Protein AF-A0A3M1EMR1-F1 (afdb_monomer)

pLDDT: mean 83.31, std 15.78, range [45.84, 98.19]

Sequence (138 aa):
MLPVASPLGVLAQSEQTFDITLAELGYGEQTLRGPVAQTRYFFGLPAGWALQPDGTTFTLSVEYSVSGREGNIPALLEIILNGVTLQTESFETAGSRQIQVRLPVEDLYTIEDPYLNDLQI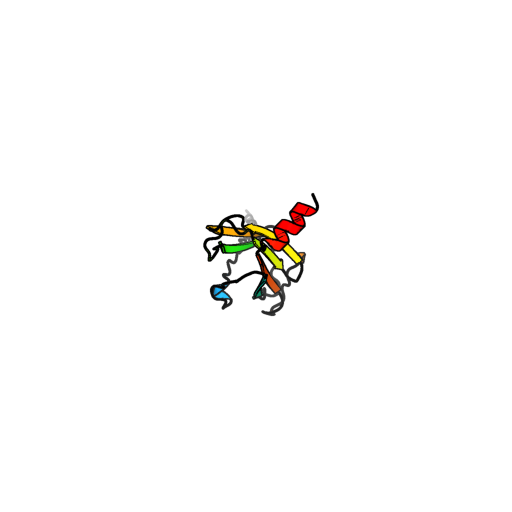NLVVSSDCEQAQLSALL

Secondary structure (DSSP, 8-state):
-PPPPPPPP------------TTTTT-------SSEEEEEEEE---TT----TTT-EEEEEEEE---SSS----EEEEEEETTEEEEEEEESS-EEEEEEEE--GGG---SS-TTSEEEEEEEEEPPHHHHHHHHTT-

Mean predicted aligned error: 9.8 Å

Structure (mmCIF, N/CA/C/O backbone):
data_AF-A0A3M1EMR1-F1
#
_entry.id   AF-A0A3M1EMR1-F1
#
loop_
_atom_site.group_PDB
_atom_site.id
_atom_site.type_symbol
_atom_site.label_atom_id
_atom_site.label_alt_id
_atom_site.label_comp_id
_atom_site.label_asym_id
_atom_site.label_entity_id
_atom_site.label_seq_id
_atom_site.pdbx_PDB_ins_code
_atom_site.Cartn_x
_atom_site.Cartn_y
_atom_site.Cartn_z
_atom_site.occupancy
_atom_site.B_iso_or_equiv
_atom_site.auth_seq_id
_atom_site.auth_comp_id
_atom_site.auth_asym_id
_atom_site.auth_atom_id
_atom_site.pdbx_PDB_model_num
ATOM 1 N N . MET A 1 1 ? -14.678 30.136 59.189 1.00 49.25 1 MET A N 1
ATOM 2 C CA . MET A 1 1 ? -14.052 30.375 57.870 1.00 49.25 1 MET A CA 1
ATOM 3 C C . MET A 1 1 ? -14.090 29.057 57.115 1.00 49.25 1 MET A C 1
ATOM 5 O O . MET A 1 1 ? -13.641 28.063 57.668 1.00 49.25 1 MET A O 1
ATOM 9 N N . LEU A 1 2 ? -14.747 29.021 55.954 1.00 48.22 2 LEU A N 1
ATOM 10 C CA . LEU A 1 2 ? -14.948 27.810 55.145 1.00 48.22 2 LEU A CA 1
ATOM 11 C C . LEU A 1 2 ? -13.676 27.498 54.334 1.00 48.22 2 LEU A C 1
ATOM 13 O O . LEU A 1 2 ? -13.065 28.446 53.838 1.00 48.22 2 LEU A O 1
ATOM 17 N N . PRO A 1 3 ? -13.279 26.226 54.154 1.00 50.75 3 PRO A N 1
ATOM 18 C CA . PRO A 1 3 ? -12.256 25.880 53.178 1.00 50.75 3 PRO A CA 1
ATOM 19 C C . PRO A 1 3 ? -12.831 25.979 51.756 1.00 50.75 3 PRO A C 1
ATOM 21 O O . PRO A 1 3 ? -13.920 25.483 51.469 1.00 50.75 3 PRO A O 1
ATOM 24 N N . VAL A 1 4 ? -12.088 26.652 50.878 1.00 55.09 4 VAL A N 1
ATOM 25 C CA . VAL A 1 4 ? -12.352 26.749 49.438 1.00 55.09 4 VAL A CA 1
ATOM 26 C C . VAL A 1 4 ? -12.099 25.380 48.806 1.00 55.09 4 VAL A C 1
ATOM 28 O O . VAL A 1 4 ? -11.018 24.816 48.964 1.00 55.09 4 VAL A O 1
ATOM 31 N N . ALA A 1 5 ? -13.094 24.848 48.097 1.00 54.72 5 ALA A N 1
ATOM 32 C CA . ALA A 1 5 ? -12.936 23.659 47.273 1.00 54.72 5 ALA A CA 1
ATOM 33 C C . ALA A 1 5 ? -12.020 23.979 46.080 1.00 54.72 5 ALA A C 1
ATOM 35 O O . ALA A 1 5 ? -12.319 24.869 45.283 1.00 54.72 5 ALA A O 1
ATOM 36 N N . SER A 1 6 ? -10.901 23.267 45.963 1.00 64.88 6 SER A N 1
ATOM 37 C CA . SER A 1 6 ? -10.061 23.294 44.765 1.00 64.88 6 SER A CA 1
ATOM 38 C C . SER A 1 6 ? -10.799 22.611 43.604 1.00 64.88 6 SER A C 1
ATOM 40 O O . SER A 1 6 ? -11.364 21.534 43.813 1.00 64.88 6 SER A O 1
ATOM 42 N N . PRO A 1 7 ? -10.811 23.187 42.387 1.00 57.19 7 PRO A N 1
ATOM 43 C CA . PRO A 1 7 ? -11.372 22.509 41.229 1.00 57.19 7 PRO A CA 1
ATOM 44 C C . PRO A 1 7 ? -10.506 21.291 40.903 1.00 57.19 7 PRO A C 1
ATOM 46 O O . PRO A 1 7 ? -9.289 21.401 40.747 1.00 57.19 7 PRO A O 1
ATOM 49 N N . LEU A 1 8 ? -11.151 20.125 40.843 1.00 51.78 8 LEU A N 1
ATOM 50 C CA . LEU A 1 8 ? -10.573 18.879 40.357 1.00 51.78 8 LEU A CA 1
ATOM 51 C C . LEU A 1 8 ? -9.917 19.147 38.999 1.00 51.78 8 LEU A C 1
ATOM 53 O O . LEU A 1 8 ? -10.590 19.534 38.044 1.00 51.78 8 LEU A O 1
ATOM 57 N N . GLY A 1 9 ? -8.598 18.969 38.939 1.00 45.84 9 GLY A N 1
ATOM 58 C CA . GLY A 1 9 ? -7.861 18.975 37.688 1.00 45.84 9 GLY A CA 1
ATOM 59 C C . GLY A 1 9 ? -8.431 17.893 36.783 1.00 45.84 9 GLY A C 1
ATOM 60 O O . GLY A 1 9 ? -8.388 16.710 37.117 1.00 45.84 9 GLY A O 1
ATOM 61 N N . VAL A 1 10 ? -8.990 18.308 35.651 1.00 50.88 10 VAL A N 1
ATOM 62 C CA . VAL A 1 10 ? -9.244 17.416 34.525 1.00 50.88 10 VAL A CA 1
ATOM 63 C C . VAL A 1 10 ? -7.876 16.884 34.113 1.00 50.88 10 VAL A C 1
ATOM 65 O O . VAL A 1 10 ? -7.038 17.642 33.626 1.00 50.88 10 VAL A O 1
ATOM 68 N N . LEU A 1 11 ? -7.611 15.607 34.385 1.00 50.09 11 LEU A N 1
ATOM 69 C CA . LEU A 1 11 ? -6.453 14.924 33.825 1.00 50.09 11 LEU A CA 1
ATOM 70 C C . LEU A 1 11 ? -6.648 14.937 32.309 1.00 50.09 11 LEU A C 1
ATOM 72 O O . LEU A 1 11 ? -7.510 14.230 31.791 1.00 50.09 11 LEU A O 1
ATOM 76 N N . ALA A 1 12 ? -5.893 15.788 31.613 1.00 52.81 12 ALA A N 1
ATOM 77 C CA . ALA A 1 12 ? -5.739 15.692 30.174 1.00 52.81 12 ALA A CA 1
ATOM 78 C C . ALA A 1 12 ? -5.207 14.285 29.889 1.00 52.81 12 ALA A C 1
ATOM 80 O O . ALA A 1 12 ? -4.080 13.953 30.258 1.00 52.81 12 ALA A O 1
ATOM 81 N N . GLN A 1 13 ? -6.064 13.427 29.343 1.00 54.00 13 GLN A N 1
ATOM 82 C CA . GLN A 1 13 ? -5.680 12.089 28.931 1.00 54.00 13 GLN A CA 1
ATOM 83 C C . GLN A 1 13 ? -4.673 12.279 27.796 1.00 54.00 13 GLN A C 1
ATOM 85 O O . GLN A 1 13 ? -5.021 12.808 26.744 1.00 54.00 13 GLN A O 1
ATOM 90 N N . SER A 1 14 ? -3.404 11.974 28.059 1.00 60.53 14 SER A N 1
ATOM 91 C CA . SER A 1 14 ? -2.339 12.055 27.062 1.00 60.53 14 SER A CA 1
ATOM 92 C C . SER A 1 14 ? -2.730 11.203 25.859 1.00 60.53 14 SER A C 1
ATOM 94 O O . SER A 1 14 ? -3.008 10.015 26.038 1.00 60.53 14 SER A O 1
ATOM 96 N N . GLU A 1 15 ? -2.767 11.807 24.672 1.00 62.97 15 GLU A N 1
ATOM 97 C CA . GLU A 1 15 ? -2.983 11.094 23.415 1.00 62.97 15 GLU A CA 1
ATOM 98 C C . GLU A 1 15 ? -1.957 9.960 23.329 1.00 62.97 15 GLU A C 1
ATOM 100 O O . GLU A 1 15 ? -0.750 10.185 23.429 1.00 62.97 15 GLU A O 1
ATOM 105 N N . GLN A 1 16 ? -2.446 8.724 23.256 1.00 70.50 16 GLN A N 1
ATOM 106 C CA . GLN A 1 16 ? -1.590 7.556 23.116 1.00 70.50 16 GLN A CA 1
ATOM 107 C C . GLN A 1 16 ? -1.406 7.292 21.627 1.00 70.50 16 GLN A C 1
ATOM 109 O O . GLN A 1 16 ? -2.342 6.871 20.949 1.00 70.50 16 GLN A O 1
ATOM 114 N N . THR A 1 17 ? -0.202 7.554 21.128 1.00 78.44 17 THR A N 1
ATOM 115 C CA . THR A 1 17 ? 0.223 7.120 19.796 1.00 78.44 17 THR A CA 1
ATOM 116 C C . THR A 1 17 ? 0.800 5.715 19.899 1.00 78.44 17 THR A C 1
ATOM 118 O O . THR A 1 17 ? 1.595 5.431 20.798 1.00 78.44 17 THR A O 1
ATOM 121 N N . PHE A 1 18 ? 0.402 4.844 18.976 1.00 82.19 18 PHE A N 1
ATOM 122 C CA . PHE A 1 18 ? 0.923 3.489 18.854 1.00 82.19 18 PHE A CA 1
ATOM 123 C C . PHE A 1 18 ? 1.602 3.346 17.498 1.00 82.19 18 PHE A C 1
ATOM 125 O O . PHE A 1 18 ? 0.940 3.445 16.467 1.00 82.19 18 PHE A O 1
ATOM 132 N N . ASP A 1 19 ? 2.905 3.082 17.515 1.00 88.25 19 ASP A N 1
ATOM 133 C CA . ASP A 1 19 ? 3.655 2.712 16.321 1.00 88.25 19 ASP A CA 1
ATOM 134 C C . ASP A 1 19 ? 3.752 1.188 16.275 1.00 88.25 19 ASP A C 1
ATOM 136 O O . ASP A 1 19 ? 4.263 0.567 17.206 1.00 88.25 19 ASP A O 1
ATOM 140 N N . ILE A 1 20 ? 3.226 0.592 15.205 1.00 89.06 20 ILE A N 1
ATOM 141 C CA . ILE A 1 20 ? 3.248 -0.855 14.981 1.00 89.06 20 ILE A CA 1
ATOM 142 C C . ILE A 1 20 ? 3.941 -1.110 13.648 1.00 89.06 20 ILE A C 1
ATOM 144 O O . ILE A 1 20 ? 3.525 -0.615 12.600 1.00 89.06 20 ILE A O 1
ATOM 148 N N . THR A 1 21 ? 5.010 -1.892 13.684 1.00 93.38 21 THR A N 1
ATOM 149 C CA . THR A 1 21 ? 5.762 -2.292 12.497 1.00 93.38 21 THR A CA 1
ATOM 150 C C . THR A 1 21 ? 5.136 -3.517 11.833 1.00 93.38 21 THR A C 1
ATOM 152 O O . THR A 1 21 ? 4.528 -4.369 12.481 1.00 93.38 21 THR A O 1
ATOM 155 N N . LEU A 1 22 ? 5.356 -3.677 10.524 1.00 93.38 22 LEU A N 1
ATOM 156 C CA . LEU A 1 22 ? 4.946 -4.893 9.809 1.00 93.38 22 LEU A CA 1
ATOM 157 C C . LEU A 1 22 ? 5.605 -6.162 10.389 1.00 93.38 22 LEU A C 1
ATOM 159 O O . LEU A 1 22 ? 4.996 -7.229 10.378 1.00 93.38 22 LEU A O 1
ATOM 163 N N . ALA A 1 23 ? 6.810 -6.047 10.957 1.00 94.81 23 ALA A N 1
ATOM 164 C CA . ALA A 1 23 ? 7.503 -7.157 11.610 1.00 94.81 23 ALA A CA 1
ATOM 165 C C . ALA A 1 23 ? 6.805 -7.625 12.895 1.00 94.81 23 ALA A C 1
ATOM 167 O O . ALA A 1 23 ? 6.708 -8.829 13.131 1.00 94.81 23 ALA A O 1
ATOM 168 N N . GLU A 1 24 ? 6.270 -6.702 13.699 1.00 92.38 24 GLU A N 1
ATOM 169 C CA . GLU A 1 24 ? 5.474 -7.036 14.892 1.00 92.38 24 GLU A CA 1
ATOM 170 C C . GLU A 1 24 ? 4.151 -7.723 14.531 1.00 92.38 24 GLU A C 1
ATOM 172 O O . GLU A 1 24 ? 3.642 -8.528 15.308 1.00 92.38 24 GLU A O 1
ATOM 177 N N . LEU A 1 25 ? 3.642 -7.476 13.320 1.00 90.75 25 LEU A N 1
ATOM 178 C CA . LEU A 1 25 ? 2.502 -8.187 12.736 1.00 90.75 25 LEU A CA 1
ATOM 179 C C . LEU A 1 25 ? 2.887 -9.533 12.090 1.00 90.75 25 LEU A C 1
ATOM 181 O O . LEU A 1 25 ? 2.027 -10.236 11.564 1.00 90.75 25 LEU A O 1
ATOM 185 N N . GLY A 1 26 ? 4.167 -9.917 12.138 1.00 93.94 26 GLY A N 1
ATOM 186 C CA . GLY A 1 26 ? 4.671 -11.194 11.628 1.00 93.94 26 GLY A CA 1
ATOM 187 C C . GLY A 1 26 ? 5.119 -11.179 10.165 1.00 93.94 26 GLY A C 1
ATOM 188 O O . GLY A 1 26 ? 5.444 -12.238 9.625 1.00 93.94 26 GLY A O 1
ATOM 189 N N . TYR A 1 27 ? 5.172 -10.015 9.515 1.00 95.62 27 TYR A N 1
ATOM 190 C CA . TYR A 1 27 ? 5.636 -9.897 8.133 1.00 95.62 27 TYR A CA 1
ATOM 191 C C . TYR A 1 27 ? 7.146 -9.655 8.058 1.00 95.62 27 TYR A C 1
ATOM 193 O O . TYR A 1 27 ? 7.699 -8.790 8.733 1.00 95.62 27 TYR A O 1
ATOM 201 N N . GLY A 1 28 ? 7.821 -10.413 7.194 1.00 95.75 28 GLY A N 1
ATOM 202 C CA . GLY A 1 28 ? 9.219 -10.172 6.838 1.00 95.75 28 GLY A CA 1
ATOM 203 C C . GLY A 1 28 ? 9.371 -9.206 5.663 1.00 95.75 28 GLY A C 1
ATOM 204 O O . GLY A 1 28 ? 8.388 -8.810 5.032 1.00 95.75 28 GLY A O 1
ATOM 205 N N . GLU A 1 29 ? 10.621 -8.889 5.328 1.00 95.50 29 GLU A N 1
ATOM 206 C CA . GLU A 1 29 ? 10.966 -8.147 4.113 1.00 95.50 29 GLU A CA 1
ATOM 207 C C . GLU A 1 29 ? 10.399 -8.839 2.864 1.00 95.50 29 GLU A C 1
ATOM 209 O O . GLU A 1 29 ? 10.458 -10.064 2.732 1.00 95.50 29 GLU A O 1
ATOM 214 N N . GLN A 1 30 ? 9.836 -8.046 1.951 1.00 96.75 30 GLN A N 1
ATOM 215 C CA . GLN A 1 30 ? 9.226 -8.533 0.717 1.00 96.75 30 GLN A CA 1
ATOM 216 C C . GLN A 1 30 ? 10.012 -8.039 -0.495 1.00 96.75 30 GLN A C 1
ATOM 218 O O . GLN A 1 30 ? 10.355 -6.864 -0.591 1.00 96.75 30 GLN A O 1
ATOM 223 N N . THR A 1 31 ? 10.245 -8.927 -1.462 1.00 96.12 31 THR A N 1
ATOM 224 C CA . THR A 1 31 ? 10.817 -8.569 -2.765 1.00 96.12 31 THR A CA 1
ATOM 225 C C . THR A 1 31 ? 9.766 -8.753 -3.851 1.00 96.12 31 THR A C 1
ATOM 227 O O . THR A 1 31 ? 9.397 -9.881 -4.179 1.00 96.12 31 THR A O 1
ATOM 230 N N . LEU A 1 32 ? 9.318 -7.648 -4.446 1.00 95.06 32 LEU A N 1
ATOM 231 C CA . LEU A 1 32 ? 8.436 -7.656 -5.613 1.00 95.06 32 LEU A CA 1
ATOM 232 C C . LEU A 1 32 ? 9.270 -7.650 -6.899 1.00 95.06 32 LEU A C 1
ATOM 234 O O . LEU A 1 32 ? 10.274 -6.946 -6.991 1.00 95.06 32 LEU A O 1
ATOM 238 N N . ARG A 1 33 ? 8.871 -8.445 -7.896 1.00 92.00 33 ARG A N 1
ATOM 239 C CA . ARG A 1 33 ? 9.566 -8.547 -9.189 1.00 92.00 33 ARG A CA 1
ATOM 240 C C . ARG A 1 33 ? 8.581 -8.299 -10.322 1.00 92.00 33 ARG A C 1
ATOM 242 O O . ARG A 1 33 ? 7.578 -8.997 -10.407 1.00 92.00 33 ARG A O 1
ATOM 249 N N . GLY A 1 34 ? 8.884 -7.316 -11.167 1.00 86.38 34 GLY A N 1
ATOM 250 C CA . GLY A 1 34 ? 8.058 -6.959 -12.319 1.00 86.38 34 GLY A CA 1
ATOM 251 C C . GLY A 1 34 ? 7.921 -8.082 -13.365 1.00 86.38 34 GLY A C 1
ATOM 252 O O . GLY A 1 34 ? 8.566 -9.129 -13.248 1.00 86.38 34 GLY A O 1
ATOM 253 N N . PRO A 1 35 ? 7.103 -7.870 -14.410 1.00 88.06 35 PRO A N 1
ATOM 254 C CA . PRO A 1 35 ? 6.499 -6.586 -14.782 1.00 88.06 35 PRO A CA 1
ATOM 255 C C . PRO A 1 35 ? 5.299 -6.186 -13.918 1.00 88.06 35 PRO A C 1
ATOM 257 O O . PRO A 1 35 ? 5.063 -5.003 -13.737 1.00 88.06 35 PRO A O 1
ATOM 260 N N . VAL A 1 36 ? 4.589 -7.143 -13.318 1.00 92.31 36 VAL A N 1
ATOM 261 C CA . VAL A 1 36 ? 3.499 -6.873 -12.370 1.00 92.31 36 VAL A CA 1
ATOM 262 C C . VAL A 1 36 ? 3.661 -7.784 -11.163 1.00 92.31 36 VAL A C 1
ATOM 264 O O . VAL A 1 36 ? 3.779 -9.000 -11.315 1.00 92.31 36 VAL A O 1
ATOM 267 N N . ALA A 1 37 ? 3.659 -7.207 -9.967 1.00 95.44 37 ALA A N 1
ATOM 268 C CA . ALA A 1 37 ? 3.714 -7.942 -8.710 1.00 95.44 37 ALA A CA 1
ATOM 269 C C . ALA A 1 37 ? 2.912 -7.229 -7.625 1.00 95.44 37 ALA A C 1
ATOM 271 O O . ALA A 1 37 ? 2.706 -6.022 -7.685 1.00 95.44 37 ALA A O 1
ATOM 272 N N . GLN A 1 38 ? 2.485 -7.980 -6.614 1.00 97.06 38 GLN A N 1
ATOM 273 C CA . GLN A 1 38 ? 1.778 -7.423 -5.469 1.00 97.06 38 GLN A CA 1
ATOM 274 C C . GLN A 1 38 ? 2.144 -8.157 -4.181 1.00 97.06 38 GLN A C 1
ATOM 276 O O . GLN A 1 38 ? 2.494 -9.339 -4.209 1.00 97.06 38 GLN A O 1
ATOM 281 N N . THR A 1 39 ? 2.004 -7.468 -3.055 1.00 97.81 39 THR A N 1
ATOM 282 C CA . THR A 1 39 ? 1.983 -8.062 -1.713 1.00 97.81 39 THR A CA 1
ATOM 283 C C . THR A 1 39 ? 0.843 -7.459 -0.899 1.00 97.81 39 THR A C 1
ATOM 285 O O . THR A 1 39 ? 0.354 -6.377 -1.225 1.00 97.81 39 THR A O 1
ATOM 288 N N . ARG A 1 40 ? 0.399 -8.176 0.134 1.00 97.19 40 ARG A N 1
ATOM 289 C CA . ARG A 1 40 ? -0.715 -7.786 1.002 1.00 97.19 40 ARG A CA 1
ATOM 290 C C . ARG A 1 40 ? -0.345 -7.959 2.463 1.00 97.19 40 ARG A C 1
ATOM 292 O O . ARG A 1 40 ? 0.274 -8.959 2.829 1.00 97.19 40 ARG A O 1
ATOM 299 N N . TYR A 1 41 ? -0.776 -7.006 3.276 1.00 96.50 41 TYR A N 1
ATOM 300 C CA . TYR A 1 41 ? -0.612 -7.000 4.719 1.00 96.50 41 TYR A CA 1
ATOM 301 C C . TYR A 1 41 ? -1.984 -6.874 5.364 1.00 96.50 41 TYR A C 1
ATOM 303 O O . TYR A 1 41 ? -2.657 -5.855 5.230 1.00 96.50 41 TYR A O 1
ATOM 311 N N . PHE A 1 42 ? -2.379 -7.915 6.082 1.00 95.81 42 PHE A N 1
ATOM 312 C CA . PHE A 1 42 ? -3.594 -7.929 6.877 1.00 95.81 42 PHE A CA 1
ATOM 313 C C . PHE A 1 42 ? -3.307 -7.490 8.307 1.00 95.81 42 PHE A C 1
ATOM 315 O O . PHE A 1 42 ? -2.303 -7.918 8.893 1.00 95.81 42 PHE A O 1
ATOM 322 N N . PHE A 1 43 ? -4.179 -6.654 8.863 1.00 93.06 43 PHE A N 1
ATOM 323 C CA . PHE A 1 43 ? -4.093 -6.233 10.255 1.00 93.06 43 PHE A CA 1
ATOM 324 C C . PHE A 1 43 ? -5.467 -5.933 10.862 1.00 93.06 43 PHE A C 1
ATOM 326 O O . PHE A 1 43 ? -6.413 -5.509 10.195 1.00 93.06 43 PHE A O 1
ATOM 333 N N . GLY A 1 44 ? -5.551 -6.136 12.174 1.00 90.06 44 GLY A N 1
ATOM 334 C CA . GLY A 1 44 ? -6.691 -5.745 12.994 1.00 90.06 44 GLY A CA 1
ATOM 335 C C . GLY A 1 44 ? -6.356 -4.513 13.819 1.00 90.06 44 GLY A C 1
ATOM 336 O O . GLY A 1 44 ? -5.203 -4.306 14.201 1.00 90.06 44 GLY A O 1
ATOM 337 N N . LEU A 1 45 ? -7.374 -3.714 14.118 1.00 87.94 45 LEU A N 1
ATOM 338 C CA . LEU A 1 45 ? -7.284 -2.618 15.077 1.00 87.94 45 LEU A CA 1
ATOM 339 C C . LEU A 1 45 ? -8.171 -2.958 16.279 1.00 87.94 45 LEU A C 1
ATOM 341 O O . LEU A 1 45 ? -9.269 -3.481 16.078 1.00 87.94 45 LEU A O 1
ATOM 345 N N . PRO A 1 46 ? -7.741 -2.684 17.522 1.00 83.06 46 PRO A N 1
ATOM 346 C CA . PRO A 1 46 ? -8.555 -3.008 18.684 1.00 83.06 46 PRO A CA 1
ATOM 347 C C . PRO A 1 46 ? -9.930 -2.337 18.647 1.00 83.06 46 PRO A C 1
ATOM 349 O O . PRO A 1 46 ? -10.088 -1.193 18.205 1.00 83.06 46 PRO A O 1
ATOM 352 N N . ALA A 1 47 ? -10.933 -3.052 19.154 1.00 81.62 47 ALA A N 1
ATOM 353 C CA . ALA A 1 47 ? -12.292 -2.543 19.212 1.00 81.62 47 ALA A CA 1
ATOM 354 C C . ALA A 1 47 ? -12.366 -1.309 20.118 1.00 81.62 47 ALA A C 1
ATOM 356 O O . ALA A 1 47 ? -11.818 -1.276 21.220 1.00 81.62 47 ALA A O 1
ATOM 357 N N . GLY A 1 48 ? -13.079 -0.285 19.650 1.00 78.25 48 GLY A N 1
ATOM 358 C CA . GLY A 1 48 ? -13.285 0.949 20.409 1.00 78.25 48 GLY A CA 1
ATOM 359 C C . GLY A 1 48 ? -12.123 1.944 20.358 1.00 78.25 48 GLY A C 1
ATOM 360 O O . GLY A 1 48 ? -12.182 2.956 21.055 1.00 78.25 48 GLY A O 1
ATOM 361 N N . TRP A 1 49 ? -11.095 1.711 19.534 1.00 83.00 49 TRP A N 1
ATOM 362 C CA . TRP A 1 49 ? -10.103 2.743 19.234 1.00 83.00 49 TRP A CA 1
ATOM 363 C C . TRP A 1 49 ? -10.753 3.952 18.554 1.00 83.00 49 TRP A C 1
ATOM 365 O O . TRP A 1 49 ? -11.387 3.835 17.505 1.00 83.00 49 TRP A O 1
ATOM 375 N N . ALA A 1 50 ? -10.566 5.130 19.152 1.00 83.69 50 ALA A N 1
ATOM 376 C CA . ALA A 1 50 ? -10.926 6.409 18.555 1.00 83.69 50 ALA A CA 1
ATOM 377 C C . ALA A 1 50 ? -9.745 6.909 17.714 1.00 83.69 50 ALA A C 1
ATOM 379 O O . ALA A 1 50 ? -8.832 7.553 18.231 1.00 83.69 50 ALA A O 1
ATOM 380 N N . LEU A 1 51 ? -9.740 6.558 16.427 1.00 86.31 51 LEU A N 1
ATOM 381 C CA . LEU A 1 51 ? -8.684 6.967 15.504 1.00 86.31 51 LEU A CA 1
ATOM 382 C C . LEU A 1 51 ? -8.712 8.482 15.284 1.00 86.31 51 LEU A C 1
ATOM 384 O O . LEU A 1 51 ? -9.777 9.087 15.146 1.00 86.31 51 LEU A O 1
ATOM 388 N N . GLN A 1 52 ? -7.531 9.093 15.230 1.00 84.19 52 GLN A N 1
ATOM 389 C CA . GLN A 1 52 ? -7.405 10.509 14.913 1.00 84.19 52 GLN A CA 1
ATOM 390 C C . GLN A 1 52 ? -7.409 10.701 13.391 1.00 84.19 52 GLN A C 1
ATOM 392 O O . GLN A 1 52 ? -6.516 10.161 12.736 1.00 84.19 52 GLN A O 1
ATOM 397 N N . PRO A 1 53 ? -8.330 11.507 12.823 1.00 78.06 53 PRO A N 1
ATOM 398 C CA . PRO A 1 53 ? -8.458 11.685 11.372 1.00 78.06 53 PRO A CA 1
ATOM 399 C C . PRO A 1 53 ? -7.158 12.097 10.671 1.00 78.06 53 PRO A C 1
ATOM 401 O O . PRO A 1 53 ? -6.896 11.700 9.540 1.00 78.06 53 PRO A O 1
ATOM 404 N N . ASP A 1 54 ? -6.324 12.878 11.359 1.00 78.50 54 ASP A N 1
ATOM 405 C CA . ASP A 1 54 ? -5.074 13.401 10.811 1.00 78.50 54 ASP A CA 1
ATOM 406 C C . ASP A 1 54 ? -3.818 12.658 11.288 1.00 78.50 54 ASP A C 1
ATOM 408 O O . ASP A 1 54 ? -2.738 12.928 10.761 1.00 78.50 54 ASP A O 1
ATOM 412 N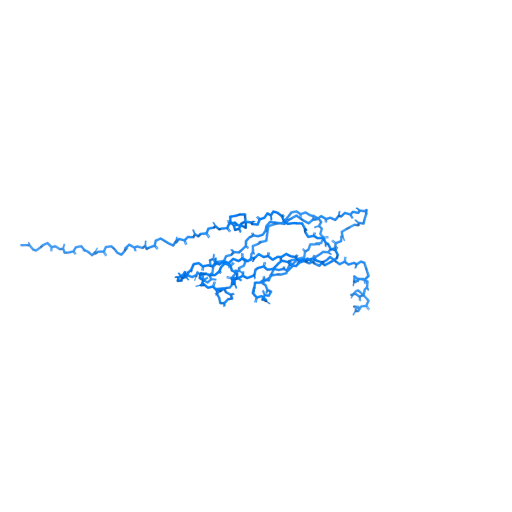 N . GLY A 1 55 ? -3.947 11.742 12.256 1.00 79.81 55 GLY A N 1
ATOM 413 C CA . GLY A 1 55 ? -2.820 11.116 12.957 1.00 79.81 55 GLY A CA 1
ATOM 414 C C . GLY A 1 55 ? -2.464 9.706 12.487 1.00 79.81 55 GLY A C 1
ATOM 415 O O . GLY A 1 55 ? -1.381 9.216 12.798 1.00 79.81 55 GLY A O 1
ATOM 416 N N . THR A 1 56 ? -3.341 9.037 11.735 1.00 90.38 56 THR A N 1
ATOM 417 C CA . THR A 1 56 ? -3.089 7.666 11.276 1.00 90.38 56 THR A CA 1
ATOM 418 C C . THR A 1 56 ? -2.309 7.666 9.961 1.00 90.38 56 THR A C 1
ATOM 420 O O . THR A 1 56 ? -2.788 8.130 8.925 1.00 90.38 56 THR A O 1
ATOM 423 N N . THR A 1 57 ? -1.082 7.143 9.996 1.00 93.44 57 THR A N 1
ATOM 424 C CA . THR A 1 57 ? -0.195 7.080 8.826 1.00 93.44 57 THR A CA 1
ATOM 425 C C . THR A 1 57 ? 0.427 5.700 8.670 1.00 93.44 57 THR A C 1
ATOM 427 O O . THR A 1 57 ? 0.597 4.968 9.641 1.00 93.44 57 THR A O 1
ATOM 430 N N . PHE A 1 58 ? 0.782 5.358 7.436 1.00 94.88 58 PHE A N 1
ATOM 431 C CA . PHE A 1 58 ? 1.599 4.201 7.105 1.00 94.88 58 PHE A CA 1
ATOM 432 C C . PHE A 1 58 ? 2.896 4.686 6.467 1.00 94.88 58 PHE A C 1
ATOM 434 O O . PHE A 1 58 ? 2.879 5.509 5.553 1.00 94.88 58 PHE A O 1
ATOM 441 N N . THR A 1 59 ? 4.023 4.180 6.962 1.00 96.44 59 THR A N 1
ATOM 442 C CA . THR A 1 59 ? 5.347 4.509 6.431 1.00 96.44 59 THR A CA 1
ATOM 443 C C . THR A 1 59 ? 5.964 3.270 5.804 1.00 96.44 59 THR A C 1
ATOM 445 O O . THR A 1 59 ? 6.165 2.259 6.474 1.00 96.44 59 THR A O 1
ATOM 448 N N . LEU A 1 60 ? 6.296 3.369 4.522 1.00 96.62 60 LEU A N 1
ATOM 449 C CA . LEU A 1 60 ? 6.904 2.317 3.727 1.00 96.62 60 LEU A CA 1
ATOM 450 C C . LEU A 1 60 ? 8.335 2.695 3.352 1.00 96.62 60 LEU A C 1
ATOM 452 O O . LEU A 1 60 ? 8.566 3.711 2.701 1.00 96.62 60 LEU A O 1
ATOM 456 N N . SER A 1 61 ? 9.288 1.841 3.709 1.00 96.81 61 SER A N 1
ATOM 457 C CA . SER A 1 61 ? 10.665 1.926 3.220 1.00 96.81 61 SER A CA 1
ATOM 458 C C . SER A 1 61 ? 10.838 0.971 2.041 1.00 96.81 61 SER A C 1
ATOM 460 O O . SER A 1 61 ? 10.600 -0.226 2.184 1.00 96.81 61 SER A O 1
ATOM 462 N N . VAL A 1 62 ? 11.245 1.492 0.884 1.00 96.38 62 VAL A N 1
ATOM 463 C CA . VAL A 1 62 ? 11.403 0.736 -0.368 1.00 96.38 62 VAL A CA 1
ATOM 464 C C . VAL A 1 62 ? 12.775 0.993 -0.974 1.00 96.38 62 VAL A C 1
ATOM 466 O O . VAL A 1 62 ? 13.239 2.129 -1.017 1.00 96.38 62 VAL A O 1
ATOM 469 N N . GLU A 1 63 ? 13.382 -0.066 -1.502 1.00 95.62 63 GLU A N 1
ATOM 470 C CA . GLU A 1 63 ? 14.530 -0.003 -2.404 1.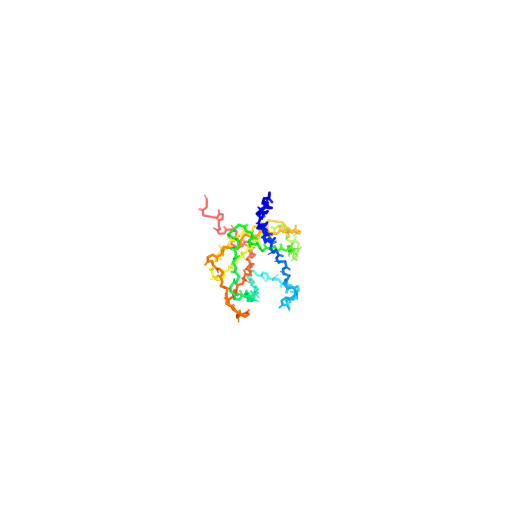00 95.62 63 GLU A CA 1
ATOM 471 C C . GLU A 1 63 ? 14.077 -0.427 -3.801 1.00 95.62 63 GLU A C 1
ATOM 473 O O . GLU A 1 63 ? 13.657 -1.570 -4.000 1.00 95.62 63 GLU A O 1
ATOM 478 N N . TYR A 1 64 ? 14.171 0.476 -4.777 1.00 93.25 64 TYR A N 1
ATOM 479 C CA . TYR A 1 64 ? 13.936 0.127 -6.174 1.00 93.25 64 TYR A CA 1
ATOM 480 C C . TYR A 1 64 ? 15.259 -0.157 -6.875 1.00 93.25 64 TYR A C 1
ATOM 482 O O . TYR A 1 64 ? 16.164 0.674 -6.880 1.00 93.25 64 TYR A O 1
ATOM 490 N N . SER A 1 65 ? 15.367 -1.321 -7.511 1.00 91.19 65 SER A N 1
ATOM 491 C CA . SER A 1 65 ? 16.549 -1.697 -8.279 1.00 91.19 65 SER A CA 1
ATOM 492 C C . SER A 1 65 ? 16.158 -2.358 -9.592 1.00 91.19 65 SER A C 1
ATOM 494 O O . SER A 1 65 ? 15.141 -3.044 -9.691 1.00 91.19 65 SER A O 1
ATOM 496 N N . VAL A 1 66 ? 16.995 -2.149 -10.606 1.00 87.69 66 VAL A N 1
ATOM 497 C CA . VAL A 1 66 ? 16.823 -2.722 -11.939 1.00 87.69 66 VAL A CA 1
ATOM 498 C C . VAL A 1 66 ? 17.965 -3.700 -12.187 1.00 87.69 66 VAL A C 1
ATOM 500 O O . VAL A 1 66 ? 19.138 -3.357 -12.041 1.00 87.69 66 VAL A O 1
ATOM 503 N N . SER A 1 67 ? 17.634 -4.937 -12.552 1.00 76.62 67 SER A N 1
ATOM 504 C CA . 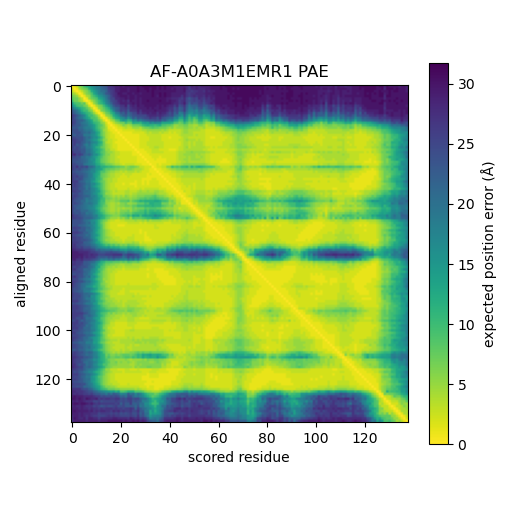SER A 1 67 ? 18.620 -5.951 -12.921 1.00 76.62 67 SER A CA 1
ATOM 505 C C . SER A 1 67 ? 18.809 -5.971 -14.438 1.00 76.62 67 SER A C 1
ATOM 507 O O . SER A 1 67 ? 17.956 -6.496 -15.148 1.00 76.62 67 SER A O 1
ATOM 509 N N . GLY A 1 68 ? 19.920 -5.436 -14.949 1.00 69.19 68 GLY A N 1
ATOM 510 C CA . GLY A 1 68 ? 20.205 -5.440 -16.388 1.00 69.19 68 GLY A CA 1
ATOM 511 C C . GLY A 1 68 ? 21.267 -4.423 -16.804 1.00 69.19 68 GLY A C 1
ATOM 512 O O . GLY A 1 68 ? 21.773 -3.669 -15.979 1.00 69.19 68 GLY A O 1
ATOM 513 N N . ARG A 1 69 ? 21.635 -4.431 -18.095 1.00 57.81 69 ARG A N 1
ATOM 514 C CA . ARG A 1 69 ? 22.451 -3.370 -18.728 1.00 57.81 69 ARG A CA 1
ATOM 515 C C . ARG A 1 69 ? 21.603 -2.225 -19.287 1.00 57.81 69 ARG A C 1
ATOM 517 O O . ARG A 1 69 ? 22.164 -1.243 -19.768 1.00 57.81 69 ARG A O 1
ATOM 524 N N . GLU A 1 70 ? 20.286 -2.391 -19.285 1.00 58.62 70 GLU A N 1
ATOM 525 C CA . GLU A 1 70 ? 19.341 -1.365 -19.706 1.00 58.62 70 GLU A CA 1
ATOM 526 C C . GLU A 1 70 ? 19.308 -0.242 -18.671 1.00 58.62 70 GLU A C 1
ATOM 528 O O . GLU A 1 70 ? 19.602 -0.455 -17.494 1.00 58.62 70 GLU A O 1
ATOM 533 N N . GLY A 1 71 ? 19.068 0.976 -19.155 1.00 65.00 71 GLY A N 1
ATOM 534 C CA . GLY A 1 71 ? 19.078 2.186 -18.345 1.00 65.00 71 GLY A CA 1
ATOM 535 C C . GLY A 1 71 ? 17.909 2.256 -17.359 1.00 65.00 71 GLY A C 1
ATOM 536 O O . GLY A 1 71 ? 17.384 1.254 -16.891 1.00 65.00 71 GLY A O 1
ATOM 537 N N . ASN A 1 72 ? 17.509 3.478 -17.027 1.00 74.38 72 ASN A N 1
ATOM 538 C CA . ASN A 1 72 ? 16.382 3.770 -16.145 1.00 74.38 72 ASN A CA 1
ATOM 539 C C . ASN A 1 72 ? 15.079 3.123 -16.658 1.00 74.38 72 ASN A C 1
ATOM 541 O O . ASN A 1 72 ? 14.475 3.636 -17.596 1.00 74.38 72 ASN A O 1
ATOM 545 N N . ILE A 1 73 ? 14.656 2.012 -16.044 1.00 85.12 73 ILE A N 1
ATOM 546 C CA . ILE A 1 73 ? 13.340 1.402 -16.277 1.00 85.12 73 ILE A CA 1
ATOM 547 C C . ILE A 1 73 ? 12.375 1.993 -15.250 1.00 85.12 73 ILE A C 1
ATOM 549 O O . ILE A 1 73 ? 12.595 1.775 -14.053 1.00 85.12 73 ILE A O 1
ATOM 553 N N . PRO A 1 74 ? 11.332 2.731 -15.660 1.00 88.25 74 PRO A N 1
ATOM 554 C CA . PRO A 1 74 ? 10.412 3.319 -14.712 1.00 88.25 74 PRO A CA 1
ATOM 555 C C . PRO A 1 74 ? 9.403 2.302 -14.181 1.00 88.25 74 PRO A C 1
ATOM 557 O O . PRO A 1 74 ? 8.945 1.402 -14.893 1.00 88.25 74 PRO A O 1
ATOM 560 N N . ALA A 1 75 ? 9.016 2.486 -12.926 1.00 91.38 75 ALA A N 1
ATOM 561 C CA . ALA A 1 75 ? 7.996 1.686 -12.270 1.00 91.38 75 ALA A CA 1
ATOM 562 C C . ALA A 1 75 ? 6.987 2.560 -11.522 1.00 91.38 75 ALA A C 1
ATOM 564 O O . ALA A 1 75 ? 7.308 3.652 -11.056 1.00 91.38 75 ALA A O 1
ATOM 565 N N . LEU A 1 76 ? 5.772 2.048 -11.383 1.00 94.25 76 LEU A N 1
ATOM 566 C CA . LEU A 1 76 ? 4.717 2.593 -10.545 1.00 94.25 76 LEU A CA 1
ATOM 567 C C . LEU A 1 76 ? 4.510 1.668 -9.350 1.00 94.25 76 LEU A C 1
ATOM 569 O O . LEU A 1 76 ? 4.381 0.452 -9.508 1.00 94.25 76 LEU A O 1
ATOM 573 N N . LEU A 1 77 ? 4.474 2.257 -8.160 1.00 96.19 77 LEU A N 1
ATOM 574 C CA . LEU A 1 77 ? 4.129 1.587 -6.919 1.00 96.19 77 LEU A CA 1
ATOM 575 C C . LEU A 1 77 ? 2.809 2.155 -6.402 1.00 96.19 77 LEU A C 1
ATOM 577 O O . LEU A 1 77 ? 2.720 3.350 -6.137 1.00 96.19 77 LEU A O 1
ATOM 581 N N . GLU A 1 78 ? 1.794 1.320 -6.235 1.00 97.88 78 GLU A N 1
ATOM 582 C CA . GLU A 1 78 ? 0.498 1.736 -5.697 1.00 97.88 78 GLU A CA 1
ATOM 583 C C . GLU A 1 78 ? 0.323 1.196 -4.283 1.00 97.88 78 GLU A C 1
ATOM 585 O O . GLU A 1 78 ? 0.637 0.037 -4.009 1.00 97.88 78 GLU A O 1
ATOM 590 N N . ILE A 1 79 ? -0.206 2.036 -3.399 1.00 98.00 79 ILE A N 1
ATOM 591 C CA . ILE A 1 79 ? -0.555 1.691 -2.024 1.00 98.00 79 ILE A CA 1
ATOM 592 C C . ILE A 1 79 ? -2.073 1.765 -1.911 1.00 98.00 79 ILE A C 1
ATOM 594 O O . ILE A 1 79 ? -2.670 2.813 -2.165 1.00 98.00 79 ILE A O 1
ATOM 598 N N . ILE A 1 80 ? -2.694 0.646 -1.554 1.00 98.19 80 ILE A N 1
ATOM 599 C CA . ILE A 1 80 ? -4.143 0.455 -1.571 1.00 98.19 80 ILE A CA 1
ATOM 600 C C . ILE A 1 80 ? -4.578 -0.040 -0.193 1.00 98.19 80 ILE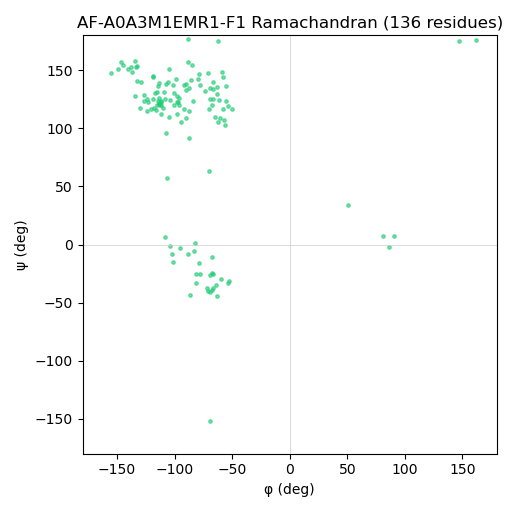 A C 1
ATOM 602 O O . ILE A 1 80 ? -4.026 -1.016 0.303 1.00 98.19 80 ILE A O 1
ATOM 606 N N . LEU A 1 81 ? -5.574 0.602 0.413 1.00 97.62 81 LEU A N 1
ATOM 607 C CA . LEU A 1 81 ? -6.179 0.183 1.677 1.00 97.62 81 LEU A CA 1
ATOM 608 C C . LEU A 1 81 ? -7.626 -0.230 1.428 1.00 97.62 81 LEU A C 1
ATOM 610 O O . LEU A 1 81 ? -8.405 0.566 0.915 1.00 97.62 81 LEU A O 1
ATOM 614 N N . ASN A 1 82 ? -7.992 -1.460 1.786 1.00 96.31 82 ASN A N 1
ATOM 615 C CA . ASN A 1 82 ? -9.366 -1.967 1.684 1.00 96.31 82 ASN A CA 1
ATOM 616 C C . ASN A 1 82 ? -10.000 -1.747 0.292 1.00 96.31 82 ASN A C 1
ATOM 618 O O . ASN A 1 82 ? -11.199 -1.515 0.154 1.00 96.31 82 ASN A O 1
ATOM 622 N N . GLY A 1 83 ? -9.176 -1.826 -0.759 1.00 95.38 83 GLY A N 1
ATOM 623 C CA . GLY A 1 83 ? -9.576 -1.604 -2.153 1.00 95.38 83 GLY A CA 1
ATOM 624 C C . GLY A 1 83 ? -9.558 -0.144 -2.627 1.00 95.38 83 GLY A C 1
ATOM 625 O O . GLY A 1 83 ? -9.803 0.095 -3.809 1.00 95.38 83 GLY A O 1
ATOM 626 N N . VAL A 1 84 ? -9.240 0.820 -1.760 1.00 95.69 84 VAL A N 1
ATOM 627 C CA . VAL A 1 84 ? -9.109 2.248 -2.089 1.00 95.69 84 VAL A CA 1
ATOM 628 C C . VAL A 1 84 ? -7.640 2.604 -2.308 1.00 95.69 84 VAL A C 1
ATOM 630 O O . VAL A 1 84 ? -6.804 2.412 -1.425 1.00 95.69 84 VAL A O 1
ATOM 633 N N . THR A 1 85 ? -7.301 3.135 -3.485 1.00 96.75 85 THR A N 1
ATOM 634 C CA . THR A 1 85 ? -5.941 3.616 -3.770 1.00 96.75 85 THR A CA 1
ATOM 635 C C . THR A 1 85 ? -5.650 4.876 -2.963 1.00 96.75 85 THR A C 1
ATOM 637 O O . THR A 1 85 ? -6.276 5.912 -3.178 1.00 96.75 85 THR A O 1
ATOM 640 N N . LEU A 1 86 ? -4.673 4.790 -2.060 1.00 96.00 86 LEU A N 1
ATOM 641 C CA . LEU A 1 86 ? -4.242 5.900 -1.214 1.00 96.00 86 LEU A CA 1
ATOM 642 C C . LEU A 1 86 ? -3.181 6.759 -1.900 1.00 96.00 86 LEU A C 1
ATOM 644 O O . LEU A 1 86 ? -3.227 7.985 -1.825 1.00 96.00 86 LEU A O 1
ATOM 648 N N . GLN A 1 87 ? -2.210 6.116 -2.552 1.00 96.06 87 GLN A N 1
ATOM 649 C CA . GLN A 1 87 ? -1.087 6.802 -3.185 1.00 96.06 87 GLN A CA 1
ATOM 650 C C . GLN A 1 87 ? -0.498 5.972 -4.325 1.00 96.06 87 GLN A C 1
ATOM 652 O O . GLN A 1 87 ? -0.448 4.744 -4.251 1.00 96.06 87 GLN A O 1
ATOM 657 N N . THR A 1 88 ? -0.003 6.665 -5.348 1.00 96.25 88 THR A N 1
ATOM 658 C CA . THR A 1 88 ? 0.781 6.089 -6.443 1.00 96.25 88 THR A CA 1
ATOM 659 C C . THR A 1 88 ? 2.112 6.823 -6.520 1.00 96.25 88 THR A C 1
ATOM 661 O O . THR A 1 88 ? 2.141 8.046 -6.631 1.00 96.25 88 THR A O 1
ATOM 664 N N . GLU A 1 89 ? 3.208 6.077 -6.469 1.00 94.94 89 GLU A N 1
ATOM 665 C CA . GLU A 1 89 ? 4.576 6.584 -6.498 1.00 94.94 89 GLU A CA 1
ATOM 666 C C . GLU A 1 89 ? 5.302 6.131 -7.760 1.00 94.94 89 GLU A C 1
ATOM 668 O O . GLU A 1 89 ? 5.307 4.946 -8.095 1.00 94.94 89 GLU A O 1
ATOM 673 N N . SER A 1 90 ? 5.955 7.070 -8.444 1.00 92.69 90 SER A N 1
ATOM 674 C CA . SER A 1 90 ? 6.758 6.791 -9.635 1.00 92.69 90 SER A CA 1
ATOM 675 C C . SER A 1 90 ? 8.244 6.670 -9.295 1.00 92.69 90 SER A C 1
ATOM 677 O O . SER A 1 90 ? 8.864 7.573 -8.711 1.00 92.69 90 SER A O 1
ATOM 679 N N . 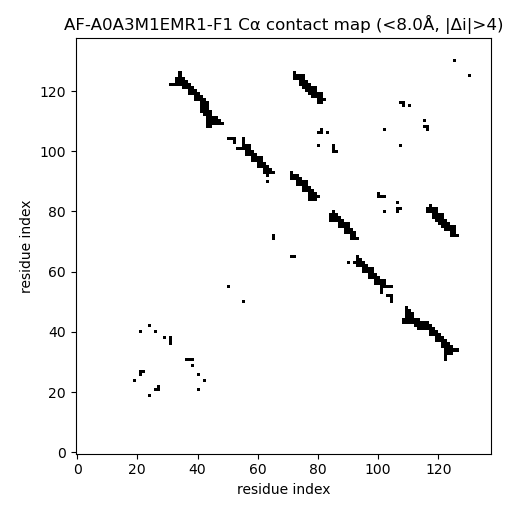PHE A 1 91 ? 8.843 5.571 -9.734 1.00 90.19 91 PHE A N 1
ATOM 680 C CA . PHE A 1 91 ? 10.267 5.294 -9.652 1.00 90.19 91 PHE A CA 1
ATOM 681 C C . PHE A 1 91 ? 10.889 5.407 -11.038 1.00 90.19 91 PHE A C 1
ATOM 683 O O . PHE A 1 91 ? 10.872 4.450 -11.794 1.00 90.19 91 PHE A O 1
ATOM 690 N N . GLU A 1 92 ? 11.465 6.564 -11.356 1.00 87.00 92 GLU A N 1
ATOM 691 C CA . GLU A 1 92 ? 12.175 6.786 -12.627 1.00 87.00 92 GLU A CA 1
ATOM 692 C C . GLU A 1 92 ? 13.608 6.238 -12.605 1.00 87.00 92 GLU A C 1
ATOM 694 O O . GLU A 1 92 ? 14.189 5.932 -13.640 1.00 87.00 92 GLU A O 1
ATOM 699 N N . THR A 1 93 ? 14.209 6.138 -11.420 1.00 86.38 93 THR A N 1
ATOM 700 C CA . THR A 1 93 ? 15.595 5.699 -11.227 1.00 86.38 93 THR A CA 1
ATOM 701 C C . THR A 1 93 ? 15.684 4.759 -10.037 1.00 86.38 93 THR A C 1
ATOM 703 O O . THR A 1 93 ? 14.913 4.893 -9.084 1.00 86.38 93 THR A O 1
ATOM 706 N N . ALA A 1 94 ? 16.668 3.859 -10.056 1.00 89.50 94 ALA A N 1
ATOM 707 C CA . ALA A 1 94 ? 16.984 3.021 -8.904 1.00 89.50 94 ALA A CA 1
ATOM 708 C C . ALA A 1 94 ? 17.349 3.863 -7.664 1.00 89.50 94 ALA A C 1
ATOM 710 O O . ALA A 1 94 ? 17.920 4.952 -7.790 1.00 89.50 94 ALA A O 1
ATOM 711 N N . GLY A 1 95 ? 17.030 3.343 -6.480 1.00 91.25 95 GLY A N 1
ATOM 712 C CA . GLY A 1 95 ? 17.397 3.914 -5.188 1.00 91.25 95 GLY A CA 1
ATOM 713 C C . GLY A 1 95 ? 16.364 3.690 -4.084 1.00 91.25 95 GLY A C 1
ATOM 714 O O . GLY A 1 95 ? 15.255 3.195 -4.314 1.00 91.25 95 GLY A O 1
ATOM 715 N N . SER A 1 96 ? 16.744 4.118 -2.879 1.00 94.31 96 SER A N 1
ATOM 716 C CA . SER A 1 96 ? 15.931 4.012 -1.668 1.00 94.31 96 SER A CA 1
ATOM 717 C C . SER A 1 96 ? 14.965 5.182 -1.524 1.00 94.31 96 SER A C 1
ATOM 719 O O . SER A 1 96 ? 15.328 6.337 -1.765 1.00 94.31 96 SER A O 1
ATOM 721 N N . ARG A 1 97 ? 13.751 4.904 -1.049 1.00 93.94 97 ARG A N 1
ATOM 722 C CA . ARG A 1 97 ? 12.762 5.917 -0.669 1.00 93.94 97 ARG A CA 1
ATOM 723 C C . ARG A 1 97 ? 12.008 5.511 0.588 1.00 93.94 97 ARG A C 1
ATOM 725 O O . ARG A 1 97 ? 11.784 4.331 0.845 1.00 93.94 97 ARG A O 1
ATOM 732 N N . GLN A 1 98 ? 11.580 6.523 1.333 1.00 96.69 98 GLN A N 1
ATOM 733 C CA . GLN A 1 98 ? 10.589 6.386 2.386 1.00 96.69 98 GLN A CA 1
ATOM 734 C C . GLN A 1 98 ? 9.321 7.105 1.931 1.00 96.69 98 GLN A C 1
ATOM 736 O O . GLN A 1 98 ? 9.364 8.286 1.594 1.00 96.69 98 GLN A O 1
ATOM 741 N N . ILE A 1 99 ? 8.216 6.372 1.885 1.00 95.94 99 ILE A N 1
ATOM 742 C CA . ILE A 1 99 ? 6.910 6.853 1.449 1.00 95.94 99 ILE A CA 1
ATOM 743 C C . ILE A 1 99 ? 6.015 6.866 2.679 1.00 95.94 99 ILE A C 1
ATOM 745 O O . ILE A 1 99 ? 5.810 5.827 3.301 1.00 95.94 99 ILE A O 1
ATOM 749 N N . GLN A 1 100 ? 5.492 8.032 3.038 1.00 95.88 100 GLN A N 1
ATOM 750 C CA . GLN A 1 100 ? 4.508 8.156 4.104 1.00 95.88 100 GLN A CA 1
ATOM 751 C C . GLN A 1 100 ? 3.151 8.465 3.484 1.00 95.88 100 GLN A C 1
ATOM 753 O O . GLN A 1 100 ? 3.017 9.443 2.752 1.00 95.88 100 GLN A O 1
ATOM 758 N N . VAL A 1 101 ? 2.156 7.643 3.802 1.00 95.00 101 VAL A N 1
ATOM 759 C CA . VAL A 1 101 ? 0.777 7.814 3.344 1.00 95.00 101 VAL A CA 1
ATOM 760 C C . VAL A 1 101 ? -0.142 8.005 4.541 1.00 95.00 101 VAL A C 1
ATOM 762 O O . VAL A 1 101 ? 0.057 7.403 5.599 1.00 95.00 101 VAL A O 1
ATOM 765 N N . ARG A 1 102 ? -1.168 8.839 4.386 1.00 94.31 102 ARG A N 1
ATOM 766 C CA . ARG A 1 102 ? -2.254 8.928 5.366 1.00 94.31 102 ARG A CA 1
ATOM 767 C C . ARG A 1 102 ? -3.194 7.741 5.175 1.00 94.31 102 ARG A C 1
ATOM 769 O O . ARG A 1 102 ? -3.538 7.426 4.040 1.00 94.31 102 ARG A O 1
ATOM 776 N N . LEU A 1 103 ? -3.623 7.124 6.274 1.00 93.69 103 LEU A N 1
ATOM 777 C CA . LEU A 1 103 ? -4.693 6.127 6.263 1.00 93.69 103 LEU A CA 1
ATOM 778 C C . LEU A 1 103 ? -6.007 6.823 6.657 1.00 93.69 103 LEU A C 1
ATOM 780 O O . LEU A 1 103 ? -6.111 7.271 7.802 1.00 93.69 103 LEU A O 1
ATOM 784 N N . PRO A 1 104 ? -6.985 6.960 5.744 1.00 92.56 104 PRO A N 1
ATOM 785 C CA . PRO A 1 104 ? -8.277 7.557 6.062 1.00 92.56 104 PRO A CA 1
ATOM 786 C C . PRO A 1 104 ? -9.004 6.714 7.110 1.00 92.56 104 PRO A C 1
ATOM 788 O O . PRO A 1 104 ? -9.122 5.496 6.976 1.00 92.56 104 PRO A O 1
ATOM 791 N N . VAL A 1 105 ? -9.486 7.354 8.174 1.00 91.06 105 VAL A N 1
ATOM 792 C CA . VAL A 1 105 ? -10.147 6.647 9.283 1.00 91.06 105 VAL A CA 1
ATOM 793 C C . VAL A 1 105 ? -11.4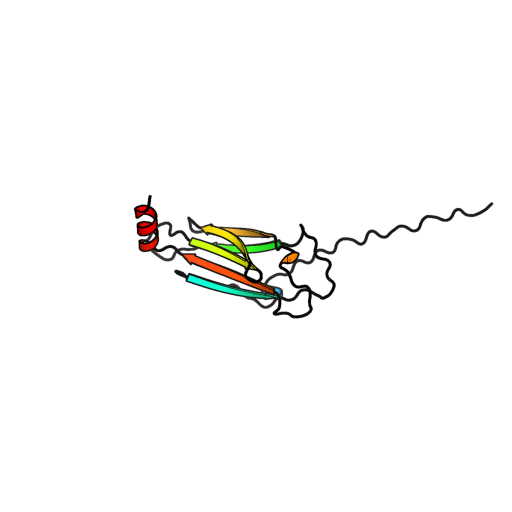98 6.069 8.866 1.00 91.06 105 VAL A C 1
ATOM 795 O O . VAL A 1 105 ? -11.940 5.079 9.438 1.00 91.06 105 VAL A O 1
ATOM 798 N N . GLU A 1 106 ? -12.134 6.668 7.860 1.00 90.62 106 GLU A N 1
ATOM 799 C CA . GLU A 1 106 ? -13.363 6.201 7.223 1.00 90.62 106 GLU A CA 1
ATOM 800 C C . GLU A 1 106 ? -13.184 4.899 6.433 1.00 90.62 106 GLU A C 1
ATOM 802 O O . GLU A 1 106 ? -14.145 4.144 6.290 1.00 90.62 106 GLU A O 1
ATOM 807 N N . ASP A 1 107 ? -11.960 4.622 5.980 1.00 91.56 107 ASP A N 1
ATOM 808 C CA . ASP A 1 107 ? -11.611 3.416 5.230 1.00 91.56 107 ASP A CA 1
ATOM 809 C C . ASP A 1 107 ? -11.044 2.319 6.142 1.00 91.56 107 ASP A C 1
ATOM 811 O O . ASP A 1 107 ? -10.758 1.224 5.668 1.00 91.56 107 ASP A O 1
ATOM 815 N N . LEU A 1 108 ? -10.880 2.583 7.444 1.00 91.69 108 LEU A N 1
ATOM 816 C CA . LEU A 1 108 ? -10.374 1.628 8.428 1.00 91.69 108 LEU A CA 1
ATOM 817 C C . LEU A 1 108 ? -11.503 0.971 9.221 1.00 91.69 108 LEU A C 1
ATOM 819 O O . LEU A 1 108 ? -12.462 1.606 9.659 1.00 91.69 108 LEU A O 1
ATOM 823 N N . TYR A 1 109 ? -11.325 -0.313 9.507 1.00 91.00 109 TYR A N 1
ATOM 824 C CA . TYR A 1 109 ? -12.217 -1.074 10.366 1.00 91.00 109 TYR A CA 1
ATOM 825 C C . TYR A 1 109 ? -11.593 -1.299 11.749 1.00 91.00 109 TYR A C 1
ATOM 827 O O . TYR A 1 109 ? -10.506 -1.868 11.875 1.00 91.00 109 TYR A O 1
ATOM 835 N N . THR A 1 110 ? -12.304 -0.883 12.801 1.00 86.56 110 THR A N 1
ATOM 836 C CA . THR A 1 110 ? -11.890 -0.977 14.216 1.00 86.56 110 THR A CA 1
ATOM 837 C C . THR A 1 110 ? -12.658 -2.065 14.968 1.00 86.56 110 THR A C 1
ATOM 839 O O . THR A 1 110 ? -13.346 -1.827 15.963 1.00 86.56 110 THR A O 1
ATOM 842 N N . ILE A 1 111 ? -12.564 -3.289 14.457 1.00 83.62 111 ILE A N 1
ATOM 843 C CA . ILE A 1 111 ? -13.093 -4.503 15.087 1.00 83.62 111 ILE A CA 1
ATOM 844 C C . ILE A 1 111 ? -11.899 -5.421 15.355 1.00 83.62 111 ILE A C 1
ATOM 846 O O . ILE A 1 111 ? -10.971 -5.462 14.549 1.00 83.62 111 ILE A O 1
ATOM 850 N N . GLU A 1 112 ? -11.932 -6.166 16.465 1.00 80.94 112 GLU A N 1
ATOM 851 C CA . GLU A 1 112 ? -10.896 -7.142 16.845 1.00 80.94 112 GLU A CA 1
ATOM 852 C C . GLU A 1 112 ? -10.892 -8.380 15.925 1.00 80.94 112 GLU A C 1
ATOM 854 O O . GLU A 1 112 ? -11.136 -9.505 16.358 1.00 80.94 112 GLU A O 1
ATOM 859 N N . ASP A 1 113 ? -10.612 -8.171 14.639 1.00 86.69 113 ASP A N 1
ATOM 860 C CA . ASP A 1 113 ? -10.373 -9.203 13.636 1.00 86.69 113 ASP A CA 1
ATOM 861 C C . ASP A 1 113 ? -9.066 -8.872 12.885 1.00 86.69 113 ASP A C 1
ATOM 863 O O . ASP A 1 113 ? -8.974 -7.823 12.238 1.00 86.69 113 ASP A O 1
ATOM 867 N N . PRO A 1 114 ? -8.032 -9.734 12.973 1.00 83.94 114 PRO A N 1
ATOM 868 C CA . PRO A 1 114 ? -6.719 -9.475 12.386 1.00 83.94 114 PRO A CA 1
ATOM 869 C C . PRO A 1 114 ? -6.704 -9.449 10.850 1.00 83.94 114 PRO A C 1
ATOM 871 O O . PRO A 1 114 ? -5.691 -9.054 10.278 1.00 83.94 114 PRO A O 1
ATOM 874 N N . TYR A 1 115 ? -7.785 -9.860 10.180 1.00 88.38 115 TYR A N 1
ATOM 875 C CA . TYR A 1 115 ? -7.869 -9.929 8.717 1.00 88.38 115 TYR A CA 1
ATOM 876 C C . TYR A 1 115 ? -8.763 -8.860 8.093 1.00 88.38 115 TYR A C 1
ATOM 878 O O . TYR A 1 115 ? -9.025 -8.905 6.891 1.00 88.38 115 TYR A O 1
ATOM 886 N N . LEU A 1 116 ? -9.252 -7.918 8.898 1.00 91.00 116 LEU A N 1
ATOM 887 C CA . LEU A 1 116 ? -10.304 -7.010 8.465 1.00 91.00 116 LEU A CA 1
ATOM 888 C C . LEU A 1 116 ? -9.792 -5.827 7.644 1.00 91.00 116 LEU A C 1
ATOM 890 O O . LEU A 1 116 ? -10.496 -5.378 6.744 1.00 91.00 116 LEU A O 1
ATOM 894 N N . ASN A 1 117 ? -8.587 -5.337 7.942 1.00 94.75 117 ASN A N 1
ATOM 895 C CA . ASN A 1 117 ? -7.928 -4.335 7.115 1.00 94.75 117 ASN A CA 1
ATOM 896 C C . ASN A 1 117 ? -6.887 -5.009 6.220 1.00 94.75 117 ASN A C 1
ATOM 898 O O . ASN A 1 117 ? -6.057 -5.776 6.706 1.00 94.75 117 ASN A O 1
ATOM 902 N N . ASP A 1 118 ? -6.930 -4.696 4.930 1.00 96.19 118 ASP A N 1
ATOM 903 C CA . ASP A 1 118 ? -6.019 -5.158 3.884 1.00 96.19 118 ASP A CA 1
ATOM 904 C C . ASP A 1 118 ? -5.251 -3.962 3.321 1.00 96.19 118 ASP A C 1
ATOM 906 O O . ASP A 1 118 ? -5.838 -3.062 2.717 1.00 96.19 118 ASP A O 1
ATOM 910 N N . LEU A 1 119 ? -3.934 -3.953 3.516 1.00 97.31 119 LEU A N 1
ATOM 911 C CA . LEU A 1 119 ? -3.027 -3.010 2.876 1.00 97.31 119 LEU A CA 1
ATOM 912 C C . LEU A 1 119 ? -2.264 -3.727 1.765 1.00 97.31 119 LEU A C 1
ATOM 914 O O . LEU A 1 119 ? -1.386 -4.556 2.015 1.00 97.31 119 LEU A O 1
ATOM 918 N N . GLN A 1 120 ? -2.584 -3.380 0.529 1.00 98.12 120 GLN A N 1
ATOM 919 C CA . GLN A 1 120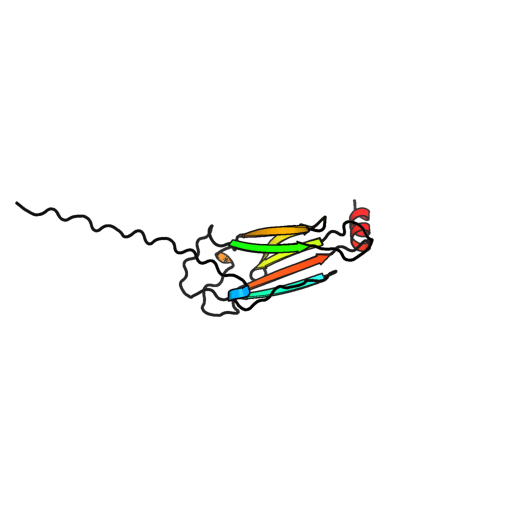 ? -1.982 -3.936 -0.668 1.00 98.12 120 GLN A CA 1
ATOM 920 C C . GLN A 1 120 ? -0.946 -2.970 -1.249 1.00 98.12 120 GLN A C 1
ATOM 922 O O . GLN A 1 120 ? -1.173 -1.766 -1.353 1.00 98.12 120 GLN A O 1
ATOM 927 N N . ILE A 1 121 ? 0.191 -3.528 -1.661 1.00 98.00 121 ILE A N 1
ATOM 928 C CA . ILE A 1 121 ? 1.233 -2.828 -2.410 1.00 98.00 121 ILE A CA 1
ATOM 929 C C . ILE A 1 121 ? 1.325 -3.467 -3.790 1.00 98.00 121 ILE A C 1
ATOM 931 O O . ILE A 1 121 ? 1.637 -4.657 -3.884 1.00 98.00 121 ILE A O 1
ATOM 935 N N . ASN A 1 122 ? 1.092 -2.685 -4.841 1.00 97.50 122 ASN A N 1
ATOM 936 C CA . ASN A 1 122 ? 1.265 -3.117 -6.226 1.00 97.50 122 ASN A CA 1
ATOM 937 C C . ASN A 1 122 ? 2.515 -2.503 -6.821 1.00 97.50 122 ASN A C 1
ATOM 939 O O . ASN A 1 122 ? 2.774 -1.322 -6.632 1.00 97.50 122 ASN A O 1
ATOM 943 N N . LEU A 1 123 ? 3.239 -3.294 -7.599 1.00 96.06 123 LEU A N 1
ATOM 944 C CA . LEU A 1 123 ? 4.339 -2.853 -8.434 1.00 96.06 123 LEU A CA 1
ATOM 945 C C . LEU A 1 123 ? 3.994 -3.147 -9.891 1.00 96.06 123 LEU A C 1
ATOM 947 O O . LEU A 1 123 ? 3.758 -4.302 -10.249 1.00 96.06 123 LEU A O 1
ATOM 951 N N . VAL A 1 124 ? 4.045 -2.115 -10.725 1.00 93.19 124 VAL A N 1
ATOM 952 C CA . VAL A 1 124 ? 3.970 -2.217 -12.182 1.00 93.19 124 VAL A CA 1
ATOM 953 C C . VAL A 1 124 ? 5.248 -1.622 -12.758 1.00 93.19 124 VAL A C 1
ATOM 955 O O . VAL A 1 124 ? 5.528 -0.443 -12.580 1.00 93.19 124 VAL A O 1
ATOM 958 N N . VAL A 1 125 ? 6.052 -2.436 -13.429 1.00 89.56 125 VAL A N 1
ATOM 959 C CA . VAL A 1 125 ? 7.288 -2.018 -14.095 1.00 89.56 125 VAL A CA 1
ATOM 960 C C . VAL A 1 125 ? 6.985 -1.880 -15.578 1.00 89.56 125 VAL A C 1
ATOM 962 O O . VAL A 1 125 ? 6.575 -2.854 -16.208 1.00 89.56 125 VAL A O 1
ATOM 965 N N . SER A 1 126 ? 7.182 -0.680 -16.121 1.00 80.94 126 SER A N 1
ATOM 966 C CA . SER A 1 126 ? 6.920 -0.419 -17.537 1.00 80.94 126 SER A CA 1
ATOM 967 C C . SER A 1 126 ? 7.905 -1.194 -18.405 1.00 80.94 126 SER A C 1
ATOM 969 O O . SER A 1 126 ? 9.111 -1.161 -18.160 1.00 80.94 126 SER A O 1
ATOM 971 N N . SER A 1 127 ? 7.408 -1.850 -19.449 1.00 69.25 127 SER A N 1
ATOM 972 C CA . SER A 1 127 ? 8.251 -2.377 -20.523 1.00 69.25 127 SER A CA 1
ATOM 973 C C . SER A 1 127 ? 8.469 -1.340 -21.633 1.00 69.25 127 SER A C 1
ATOM 975 O O . SER A 1 127 ? 7.631 -0.460 -21.851 1.00 69.25 127 SER A O 1
ATOM 977 N N . ASP A 1 128 ? 9.552 -1.487 -22.405 1.00 63.12 128 ASP A N 1
ATOM 978 C CA . ASP A 1 128 ? 9.836 -0.657 -23.591 1.00 63.12 128 ASP A CA 1
ATOM 979 C C . ASP A 1 128 ? 8.655 -0.612 -24.585 1.00 63.12 128 ASP A C 1
ATOM 981 O O . ASP A 1 128 ? 8.420 0.393 -25.257 1.00 63.12 128 ASP A O 1
ATOM 985 N N . CYS A 1 129 ? 7.876 -1.697 -24.670 1.00 57.16 129 CYS A N 1
ATOM 986 C CA . CYS A 1 129 ? 6.705 -1.797 -25.542 1.00 57.16 129 CYS A CA 1
ATOM 987 C C . CYS A 1 129 ? 5.554 -0.887 -25.078 1.00 57.16 129 CYS A C 1
ATOM 989 O O . CYS A 1 129 ? 4.919 -0.221 -25.896 1.00 57.16 129 CYS A O 1
ATOM 991 N N . GLU A 1 130 ? 5.306 -0.817 -23.770 1.00 60.09 130 GLU A N 1
ATOM 992 C CA . GLU A 1 130 ? 4.244 0.014 -23.188 1.00 60.09 130 GLU A CA 1
ATOM 993 C C . GLU A 1 130 ? 4.603 1.503 -23.258 1.00 60.09 130 GLU A C 1
ATOM 995 O O . GLU A 1 130 ? 3.754 2.334 -23.586 1.00 60.09 130 GLU A O 1
ATOM 1000 N N . GLN A 1 131 ? 5.882 1.842 -23.066 1.00 58.38 131 GLN A N 1
ATOM 1001 C CA . GLN A 1 131 ? 6.377 3.205 -23.269 1.00 58.38 131 GLN A CA 1
ATOM 1002 C C . GLN A 1 131 ? 6.240 3.664 -24.724 1.00 58.38 131 GLN A C 1
ATOM 1004 O O . GLN A 1 131 ? 5.792 4.787 -24.979 1.00 58.38 131 GLN A O 1
ATOM 1009 N N . ALA A 1 132 ? 6.594 2.803 -25.684 1.00 57.69 132 ALA A N 1
ATOM 1010 C CA . ALA A 1 132 ? 6.476 3.102 -27.109 1.00 57.69 132 ALA A CA 1
ATOM 1011 C C . ALA A 1 132 ? 5.013 3.297 -27.547 1.00 57.69 132 ALA A C 1
ATOM 1013 O O . ALA A 1 132 ? 4.729 4.143 -28.393 1.00 57.69 132 ALA A O 1
ATOM 1014 N N . GLN A 1 133 ? 4.067 2.560 -26.957 1.00 56.84 133 GLN A N 1
ATOM 1015 C CA . GLN A 1 133 ? 2.637 2.729 -27.238 1.00 56.84 133 GLN A CA 1
ATOM 1016 C C . GLN A 1 133 ? 2.068 4.030 -26.657 1.00 56.84 133 GLN A C 1
ATOM 1018 O O . GLN A 1 133 ? 1.296 4.705 -27.335 1.00 56.84 133 GLN A O 1
ATOM 1023 N N . LEU A 1 134 ? 2.471 4.416 -25.443 1.00 54.91 134 LEU A N 1
ATOM 1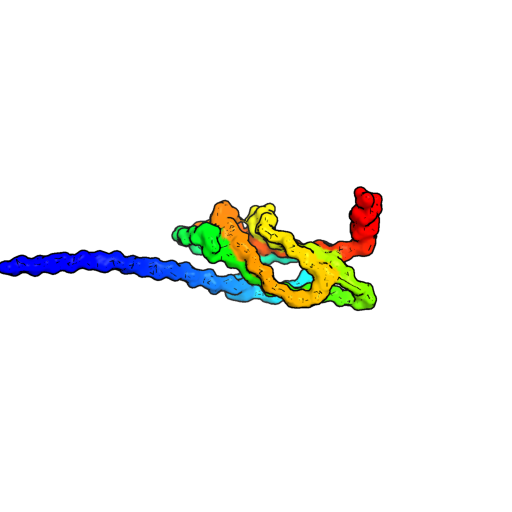024 C CA . LEU A 1 134 ? 2.044 5.674 -24.816 1.00 54.91 134 LEU A CA 1
ATOM 1025 C C . LEU A 1 134 ? 2.587 6.907 -25.551 1.00 54.91 134 LEU A C 1
ATOM 1027 O O . LEU A 1 134 ? 1.878 7.899 -25.703 1.00 54.91 134 LEU A O 1
ATOM 1031 N N . SER A 1 135 ? 3.820 6.836 -26.053 1.00 55.22 135 SER A N 1
ATOM 1032 C CA . SER A 1 135 ? 4.446 7.927 -26.814 1.00 55.22 135 SER A CA 1
ATOM 1033 C C . SER A 1 135 ? 3.989 8.012 -28.277 1.00 55.22 135 SER A C 1
ATOM 1035 O O . SER A 1 135 ? 4.158 9.057 -28.893 1.00 55.22 135 SER A O 1
ATOM 1037 N N . ALA A 1 136 ? 3.359 6.967 -28.824 1.00 53.94 136 ALA A N 1
ATOM 1038 C CA . ALA A 1 136 ? 2.748 6.987 -30.159 1.00 53.94 136 ALA A CA 1
ATOM 1039 C C . ALA A 1 136 ? 1.327 7.594 -30.193 1.00 53.94 136 ALA A C 1
ATOM 1041 O O . ALA A 1 136 ? 0.742 7.721 -31.270 1.00 53.94 136 ALA A O 1
ATOM 1042 N N . LEU A 1 137 ? 0.757 7.929 -29.029 1.00 50.34 137 LEU A N 1
ATOM 1043 C CA . LEU A 1 137 ? -0.577 8.530 -28.877 1.00 50.34 137 LEU A CA 1
ATOM 1044 C C . LEU A 1 137 ? -0.540 10.041 -28.568 1.00 50.34 137 LEU A C 1
ATOM 1046 O O . LEU A 1 137 ? -1.604 10.651 -28.440 1.00 50.34 137 LEU A O 1
ATOM 1050 N N . LEU A 1 138 ? 0.657 10.627 -28.451 1.00 46.88 138 LEU A N 1
ATOM 1051 C CA . LEU A 1 138 ? 0.920 12.064 -28.283 1.00 46.88 138 LEU A CA 1
ATOM 1052 C C . LEU A 1 138 ? 1.444 12.670 -29.591 1.00 46.88 138 LEU A C 1
ATOM 1054 O O . LEU A 1 138 ? 1.096 13.842 -29.860 1.00 46.88 138 LEU A O 1
#

Solvent-accessible surface area (backbone atoms only — not comparable to full-atom values): 8818 Å² total; per-residue (Å²): 136,83,86,80,80,76,80,81,78,77,77,76,77,74,84,82,84,81,89,79,56,61,57,83,74,72,46,75,94,80,87,80,58,68,54,67,31,73,53,74,46,64,40,49,34,60,61,82,64,83,76,52,74,88,71,40,66,47,78,46,80,46,77,46,79,78,93,71,92,68,76,74,62,39,32,41,37,37,39,26,45,68,87,43,77,69,50,77,46,79,37,60,58,70,49,77,48,77,48,76,45,72,45,57,57,90,71,53,58,53,45,82,39,57,73,70,31,40,41,35,40,37,39,41,38,61,48,76,67,58,54,53,55,60,64,73,76,112

Nearest PDB structures (foldseek):
  8xck-assembly1_F  TM=2.111E-01  e=1.625E-04  Escherichia phage Lambda
  3idu-assembly1_A  TM=3.362E-01  e=8.904E-02  Pyrococcus furiosus
  3idu-assembly2_B  TM=3.512E-01  e=2.410E-01  Pyrococcus furiosus
  1x3d-assembly1_A  TM=3.594E-01  e=2.085E+00  Homo sapiens
  2ibg-assembly4_D  TM=3.725E-01  e=3.831E+00  Drosophila melanogaster

Foldseek 3Di:
DDDDDDPPDPPPPPDDDDDDDLVNVVDDDDDADDQKGKDKAFFAAAAPDPDDQARAKDKDKDWDDDPDPDAFFKKWKWKAKLNRTFDIDIDRHTGIDIDMTHDGPVSDDHYPDRGRMMIMIMMHTDDPVNVVVVVVVD

Radius of gyration: 22.08 Å; Cα contacts (8 Å, |Δi|>4): 213; chains: 1; bounding box: 37×42×88 Å